Protein AF-A0A953SSU5-F1 (afdb_monomer_lite)

Secondary structure (DSSP, 8-state):
--------S----------PPPPPP-S-S----S-S---SSSS--------HHHH---S-----------SS--TT--EEEEEE---S-SS-SSTT-PPPGGGSEEEEEEE--PPPP-

pLDDT: mean 81.31, std 14.98, range [42.47, 98.0]

Foldseek 3Di:
DDDDPDPDDDDPPPPDPDDDDDDQDADDPPDDDCPDFNLPDLDDDDDDDDDCVRSVDDDDCPDDDDDDDDPDDSPRRFFDWDWDADDPDPDAPDPVRDDDCVRIDTPDTGGDDDDDDD

Radius of gyration: 23.38 Å; chains: 1; bounding box: 87×36×35 Å

Structure (mmCIF, N/CA/C/O backbone):
data_AF-A0A953SSU5-F1
#
_entry.id   AF-A0A953SSU5-F1
#
loop_
_atom_site.group_PDB
_atom_site.id
_atom_site.type_symbol
_atom_site.label_atom_id
_atom_site.label_alt_id
_atom_site.label_comp_id
_atom_site.label_asym_id
_atom_site.label_entity_id
_atom_site.label_seq_id
_atom_site.pdbx_PDB_ins_code
_atom_site.Cartn_x
_atom_site.Cartn_y
_atom_site.Cartn_z
_atom_site.occupancy
_atom_site.B_iso_or_equiv
_atom_site.auth_seq_id
_atom_site.auth_comp_id
_atom_site.auth_asym_id
_atom_site.auth_atom_id
_atom_site.pdbx_PDB_model_num
ATOM 1 N N . MET A 1 1 ? -72.044 22.494 5.579 1.00 42.47 1 MET A N 1
ATOM 2 C CA . MET A 1 1 ? -71.672 21.110 5.950 1.00 42.47 1 MET A CA 1
ATOM 3 C C . MET A 1 1 ? -70.147 21.025 5.946 1.00 42.47 1 MET A C 1
ATOM 5 O O . MET A 1 1 ? -69.555 21.207 4.893 1.00 42.47 1 MET A O 1
ATOM 9 N N . PHE A 1 2 ? -69.516 20.906 7.120 1.00 51.12 2 PHE A N 1
ATOM 10 C CA . PHE A 1 2 ? -68.053 20.785 7.294 1.00 51.12 2 PHE A CA 1
ATOM 11 C C . PHE A 1 2 ? -67.527 19.495 6.619 1.00 51.12 2 PHE A C 1
ATOM 13 O O . PHE A 1 2 ? -68.241 18.499 6.616 1.00 51.12 2 PHE A O 1
ATOM 20 N N . SER A 1 3 ? -66.300 19.438 6.074 1.00 43.47 3 SER A N 1
ATOM 21 C CA . SER A 1 3 ? -65.129 19.118 6.915 1.00 43.47 3 SER A CA 1
ATOM 22 C C . SER A 1 3 ? -63.749 19.312 6.240 1.00 43.47 3 SER A C 1
ATOM 24 O O . SER A 1 3 ? -63.448 18.694 5.224 1.00 43.47 3 SER A O 1
ATOM 26 N N . LYS A 1 4 ? -62.865 20.083 6.901 1.00 60.09 4 LYS A N 1
ATOM 27 C CA . LYS A 1 4 ? -61.395 20.125 6.729 1.00 60.09 4 LYS A CA 1
ATOM 28 C C . LYS A 1 4 ? -60.730 18.879 7.357 1.00 60.09 4 LYS A C 1
ATOM 30 O O . LYS A 1 4 ? -60.322 18.971 8.508 1.00 60.09 4 LYS A O 1
ATOM 35 N N . LYS A 1 5 ? -60.629 17.729 6.676 1.00 53.09 5 LYS A N 1
ATOM 36 C CA . LYS A 1 5 ? -59.817 16.543 7.084 1.00 53.09 5 LYS A CA 1
ATOM 37 C C . LYS A 1 5 ? -59.619 15.711 5.800 1.00 53.09 5 LYS A C 1
ATOM 39 O O . LYS A 1 5 ? -60.589 15.123 5.349 1.00 53.09 5 LYS A O 1
ATOM 44 N N . HIS A 1 6 ? -58.526 15.705 5.043 1.00 53.88 6 HIS A N 1
ATOM 45 C CA . HIS A 1 6 ? -57.184 15.265 5.403 1.00 53.88 6 HIS A CA 1
ATOM 46 C C . HIS A 1 6 ? -56.178 15.980 4.495 1.00 53.88 6 HIS A C 1
ATOM 48 O O . HIS A 1 6 ? -55.904 15.590 3.368 1.00 53.88 6 HIS A O 1
ATOM 54 N N . LEU A 1 7 ? -55.641 17.054 5.054 1.00 55.28 7 LEU A N 1
ATOM 55 C CA . LEU A 1 7 ? -54.466 17.802 4.626 1.00 55.28 7 LEU A CA 1
ATOM 56 C C . LEU A 1 7 ? -53.155 16.991 4.811 1.00 55.28 7 LEU A C 1
ATOM 58 O O . LEU A 1 7 ? -52.090 17.583 4.819 1.00 55.28 7 LEU A O 1
ATOM 62 N N . TYR A 1 8 ? -53.162 15.666 5.005 1.00 55.94 8 TYR A N 1
ATOM 63 C CA . TYR A 1 8 ? -51.945 14.931 5.390 1.00 55.94 8 TYR A CA 1
ATOM 64 C C . TYR A 1 8 ? -51.926 13.495 4.850 1.00 55.94 8 TYR A C 1
ATOM 66 O O . TYR A 1 8 ? -52.957 12.831 4.895 1.00 55.94 8 TYR A O 1
ATOM 74 N N . ILE A 1 9 ? -50.722 13.033 4.469 1.00 54.00 9 ILE A N 1
ATOM 75 C CA . ILE A 1 9 ? -50.307 11.706 3.949 1.00 54.00 9 ILE A CA 1
ATOM 76 C C . ILE A 1 9 ? -50.329 11.658 2.412 1.00 54.00 9 ILE A C 1
ATOM 78 O O . ILE A 1 9 ? -51.385 11.591 1.809 1.00 54.00 9 ILE A O 1
ATOM 82 N N . SER A 1 10 ? -49.228 11.654 1.668 1.00 49.28 10 SER A N 1
ATOM 83 C CA . SER A 1 10 ? -47.791 11.589 1.946 1.00 49.28 10 SER A CA 1
ATOM 84 C C . SER A 1 10 ? -47.167 12.042 0.619 1.00 49.28 10 SER A C 1
ATOM 86 O O . SER A 1 10 ? -47.393 11.436 -0.420 1.00 49.28 10 SER A O 1
ATOM 88 N N . LEU A 1 11 ? -46.605 13.244 0.521 1.00 52.69 11 LEU A N 1
ATOM 89 C CA . LEU A 1 11 ? -45.166 13.438 0.675 1.00 52.69 11 LEU A CA 1
ATOM 90 C C . LEU A 1 11 ? -44.353 12.184 0.303 1.00 52.69 11 LEU A C 1
ATOM 92 O O . LEU A 1 11 ? -43.618 11.647 1.126 1.00 52.69 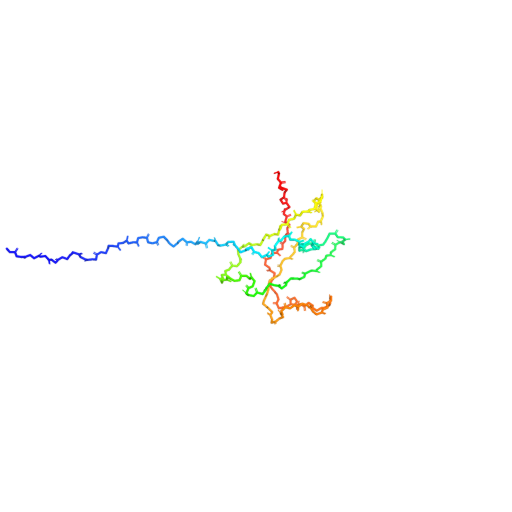11 LEU A O 1
ATOM 96 N N . LEU A 1 12 ? -44.504 11.706 -0.934 1.00 56.06 12 LEU A N 1
ATOM 97 C CA . LEU A 1 12 ? -43.576 10.752 -1.522 1.00 56.06 12 LEU A CA 1
ATOM 98 C C . LEU A 1 12 ? -42.297 11.530 -1.861 1.00 56.06 12 LEU A C 1
ATOM 100 O O . LEU A 1 12 ? -42.053 11.905 -3.006 1.00 56.06 12 LEU A O 1
ATOM 104 N N . PHE A 1 13 ? -41.508 11.846 -0.831 1.00 61.38 13 PHE A N 1
ATOM 105 C CA . PHE A 1 13 ? -40.095 12.139 -1.016 1.00 61.38 13 PHE A CA 1
ATOM 106 C C . PHE A 1 13 ? -39.489 10.869 -1.604 1.00 61.38 13 PHE A C 1
ATOM 108 O O . PHE A 1 13 ? -39.191 9.914 -0.890 1.00 61.38 13 PHE A O 1
ATOM 115 N N . LEU A 1 14 ? -39.351 10.844 -2.927 1.00 62.34 14 LEU A N 1
ATOM 116 C CA . LEU A 1 14 ? -38.492 9.894 -3.604 1.00 62.34 14 LEU A CA 1
ATOM 117 C C . LEU A 1 14 ? -37.055 10.292 -3.248 1.00 62.34 14 LEU A C 1
ATOM 119 O O . LEU A 1 14 ? -36.384 11.000 -3.993 1.00 62.34 14 LEU A O 1
ATOM 123 N N . THR A 1 15 ? -36.612 9.930 -2.043 1.00 62.69 15 THR A N 1
ATOM 124 C CA . THR A 1 15 ? -35.214 10.083 -1.653 1.00 62.69 15 THR A CA 1
ATOM 125 C C . THR A 1 15 ? -34.420 9.091 -2.480 1.00 62.69 15 THR A C 1
ATOM 127 O O . THR A 1 15 ? -34.360 7.901 -2.167 1.00 62.69 15 THR A O 1
ATOM 130 N N . THR A 1 16 ? -33.832 9.568 -3.569 1.00 67.00 16 THR A N 1
ATOM 131 C CA . THR A 1 16 ? -32.768 8.837 -4.243 1.00 67.00 16 THR A CA 1
ATOM 132 C C . THR A 1 16 ? -31.644 8.662 -3.230 1.00 67.00 16 THR A C 1
ATOM 134 O O . THR A 1 16 ? -31.083 9.653 -2.760 1.00 67.00 16 THR A O 1
ATOM 137 N N . ILE A 1 17 ? -31.338 7.420 -2.854 1.00 70.94 17 ILE A N 1
ATOM 138 C CA . ILE A 1 17 ? -30.147 7.121 -2.060 1.00 70.94 17 ILE A CA 1
ATOM 139 C C . ILE A 1 17 ? -28.958 7.395 -2.979 1.00 70.94 17 ILE A C 1
ATOM 141 O O . ILE A 1 17 ? -28.637 6.594 -3.854 1.00 70.94 17 ILE A O 1
ATOM 145 N N . THR A 1 18 ? -28.350 8.569 -2.842 1.00 68.50 18 THR A N 1
ATOM 146 C CA . THR A 1 18 ? -27.107 8.898 -3.533 1.00 68.50 18 THR A CA 1
ATOM 147 C C . THR A 1 18 ? -25.951 8.336 -2.719 1.00 68.50 18 THR A C 1
ATOM 149 O O . THR A 1 18 ? -25.751 8.740 -1.573 1.00 68.50 18 THR A O 1
ATOM 152 N N . PHE A 1 19 ? -25.172 7.426 -3.299 1.00 71.31 19 PHE A N 1
ATOM 153 C CA . PHE A 1 19 ? -23.882 7.054 -2.730 1.00 71.31 19 PHE A CA 1
ATOM 154 C C . PHE A 1 19 ? -22.903 8.199 -2.995 1.00 71.31 19 PHE A C 1
ATOM 156 O O . PHE A 1 19 ? -22.519 8.439 -4.138 1.00 71.31 19 PHE A O 1
ATOM 163 N N . ALA A 1 20 ? -22.538 8.945 -1.954 1.00 75.19 20 ALA A N 1
ATOM 164 C CA . ALA A 1 20 ? -21.467 9.925 -2.046 1.00 75.19 20 ALA A CA 1
ATOM 165 C C . ALA A 1 20 ? -20.126 9.194 -1.906 1.00 75.19 20 ALA A C 1
ATOM 167 O O . ALA A 1 20 ? -19.849 8.603 -0.863 1.00 75.19 20 ALA A O 1
ATOM 168 N N . GLN A 1 21 ? -19.301 9.218 -2.953 1.00 81.12 21 GLN A N 1
ATOM 169 C CA . GLN A 1 21 ? -17.906 8.803 -2.848 1.00 81.12 21 GLN A CA 1
ATOM 170 C C . GLN A 1 21 ? -17.117 9.943 -2.203 1.00 81.12 21 GLN A C 1
ATOM 172 O O . GLN A 1 21 ? -17.178 11.079 -2.671 1.00 81.12 21 GLN A O 1
ATOM 177 N N . THR A 1 22 ? -16.381 9.640 -1.136 1.00 88.50 22 THR A N 1
ATOM 178 C CA . THR A 1 22 ? -15.375 10.559 -0.602 1.00 88.50 22 THR A CA 1
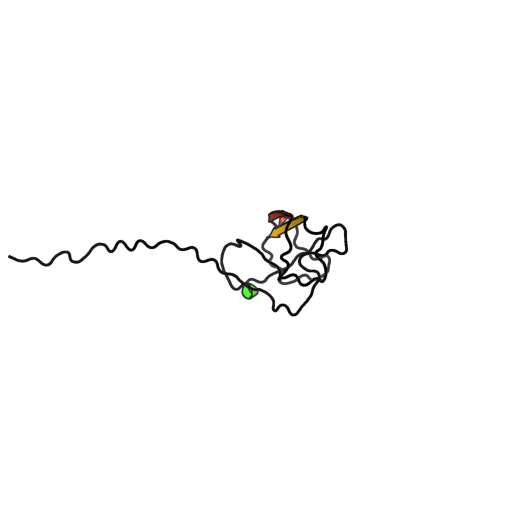ATOM 179 C C . THR A 1 22 ? -14.000 10.147 -1.107 1.00 88.50 22 THR A C 1
ATOM 181 O O . THR A 1 22 ? -13.699 8.954 -1.195 1.00 88.50 22 THR A O 1
ATOM 184 N N . THR A 1 23 ? -13.150 11.129 -1.376 1.00 91.44 23 THR A N 1
ATOM 185 C CA . THR A 1 23 ? -11.717 10.899 -1.550 1.00 91.44 23 THR A CA 1
ATOM 186 C C . THR A 1 23 ? -11.025 11.322 -0.267 1.00 91.44 23 THR A C 1
ATOM 188 O O . THR A 1 23 ? -11.150 12.470 0.157 1.00 91.44 23 THR A O 1
ATOM 191 N N . VAL A 1 24 ? -10.305 10.394 0.358 1.00 92.19 24 VAL A N 1
ATOM 192 C CA . VAL A 1 24 ? -9.433 10.690 1.497 1.00 92.19 24 VAL A CA 1
ATOM 193 C C . VAL A 1 24 ? -8.015 10.813 0.966 1.00 92.19 24 VAL A C 1
ATOM 195 O O . VAL A 1 24 ? -7.471 9.852 0.427 1.00 92.19 24 VAL A O 1
ATOM 198 N N . GLN A 1 25 ? -7.424 11.997 1.103 1.00 90.69 25 GLN A N 1
ATOM 199 C CA . GLN A 1 25 ? -6.022 12.210 0.775 1.00 90.69 25 GLN A CA 1
ATOM 200 C C . GLN A 1 25 ? -5.178 12.022 2.034 1.00 90.69 25 GLN A C 1
ATOM 202 O O . GLN A 1 25 ? -5.405 12.693 3.038 1.00 90.69 25 GLN A O 1
ATOM 207 N N . ILE A 1 26 ? -4.192 11.130 1.956 1.00 86.88 26 ILE A N 1
ATOM 208 C CA . ILE A 1 26 ? -3.246 10.867 3.040 1.00 86.88 26 ILE A CA 1
ATOM 209 C C . ILE A 1 26 ? -1.838 11.201 2.554 1.00 86.88 26 ILE A C 1
ATOM 211 O O . ILE A 1 26 ? -1.444 10.826 1.450 1.00 86.88 26 ILE A O 1
ATOM 215 N N . GLY A 1 27 ? -1.082 11.909 3.393 1.00 79.50 27 GLY A N 1
ATOM 216 C CA . GLY A 1 27 ? 0.251 12.410 3.069 1.00 79.50 27 GLY A CA 1
ATOM 217 C C . GLY A 1 27 ? 0.245 13.809 2.445 1.00 79.50 27 GLY A C 1
ATOM 218 O O . GLY A 1 27 ? -0.740 14.282 1.880 1.00 79.50 27 GLY A O 1
ATOM 219 N N . THR A 1 28 ? 1.379 14.495 2.566 1.00 71.50 28 THR A N 1
ATOM 220 C CA . THR A 1 28 ? 1.558 15.903 2.165 1.00 71.50 28 THR A CA 1
ATOM 221 C C . THR A 1 28 ? 2.388 16.070 0.887 1.00 71.50 28 THR A C 1
ATOM 223 O O . THR A 1 28 ? 2.719 17.190 0.512 1.00 71.50 28 THR A O 1
ATOM 226 N N . SER A 1 29 ? 2.715 14.971 0.194 1.00 64.00 29 SER A N 1
ATOM 227 C CA . SER A 1 29 ? 3.532 14.936 -1.039 1.00 64.00 29 SER A CA 1
ATOM 228 C C . SER A 1 29 ? 4.960 15.495 -0.912 1.00 64.00 29 SER A C 1
ATOM 230 O O . SER A 1 29 ? 5.627 15.714 -1.921 1.00 64.00 29 SER A O 1
ATOM 232 N N . THR A 1 30 ? 5.460 15.727 0.304 1.00 61.41 30 THR A N 1
ATOM 233 C CA . THR A 1 30 ? 6.813 16.264 0.535 1.00 61.41 30 THR A CA 1
ATOM 234 C C . THR A 1 30 ? 7.886 15.187 0.658 1.00 61.41 30 THR A C 1
ATOM 236 O O . THR A 1 30 ? 9.062 15.479 0.452 1.00 61.41 30 THR A O 1
ATOM 239 N N . ILE A 1 31 ? 7.501 13.946 0.965 1.00 60.94 31 ILE A N 1
ATOM 240 C CA . ILE A 1 31 ? 8.416 12.809 1.071 1.00 60.94 31 ILE A CA 1
ATOM 241 C C . ILE A 1 31 ? 8.328 12.001 -0.222 1.00 60.94 31 ILE A C 1
ATOM 243 O O . ILE A 1 31 ? 7.274 11.464 -0.559 1.00 60.94 31 ILE A O 1
ATOM 247 N N . LYS A 1 32 ? 9.446 11.936 -0.950 1.00 62.28 32 LYS A N 1
ATOM 248 C CA . LYS A 1 32 ? 9.634 11.015 -2.071 1.00 62.28 32 LYS A CA 1
ATOM 249 C C . LYS A 1 32 ? 10.279 9.759 -1.521 1.00 62.28 32 LYS A C 1
ATOM 251 O O . LYS A 1 32 ? 11.474 9.766 -1.242 1.00 62.28 32 LYS A O 1
ATOM 256 N N . ASP A 1 33 ? 9.480 8.723 -1.344 1.00 65.69 33 ASP A N 1
ATOM 257 C CA . ASP A 1 33 ? 9.970 7.415 -0.932 1.00 65.69 33 ASP A CA 1
ATOM 258 C C . ASP A 1 33 ? 9.748 6.392 -2.052 1.00 65.69 33 ASP A C 1
ATOM 260 O O . ASP A 1 33 ? 9.006 6.649 -3.003 1.00 65.69 33 ASP A O 1
ATOM 264 N N . LEU A 1 34 ? 10.381 5.228 -1.945 1.00 68.69 34 LEU A N 1
ATOM 265 C CA . LEU A 1 34 ? 10.306 4.128 -2.915 1.00 68.69 34 LEU A CA 1
ATOM 266 C C . LEU A 1 34 ? 8.979 3.345 -2.827 1.00 68.69 34 LEU A C 1
ATOM 268 O O . LEU A 1 34 ? 8.908 2.164 -3.166 1.00 68.69 34 LEU A O 1
ATOM 272 N N . TYR A 1 35 ? 7.921 4.012 -2.367 1.00 77.12 35 TYR A N 1
ATOM 273 C CA . TYR A 1 35 ? 6.600 3.454 -2.121 1.00 77.12 35 TYR A CA 1
ATOM 274 C C . TYR A 1 35 ? 5.569 4.013 -3.111 1.00 77.12 35 TYR A C 1
ATOM 276 O O . TYR A 1 35 ? 5.676 5.164 -3.533 1.00 77.12 35 TYR A O 1
ATOM 284 N N . PRO A 1 36 ? 4.534 3.234 -3.469 1.00 78.50 36 PRO A N 1
ATOM 285 C CA . PRO A 1 36 ? 4.264 1.858 -3.034 1.00 78.50 36 PRO A CA 1
ATOM 286 C C . PRO A 1 36 ? 4.976 0.784 -3.878 1.00 78.50 36 PRO A C 1
ATOM 288 O O . PRO A 1 36 ? 4.846 -0.398 -3.578 1.00 78.50 36 PRO A O 1
ATOM 291 N N . ILE A 1 37 ? 5.686 1.167 -4.946 1.00 82.31 37 ILE A N 1
ATOM 292 C CA . ILE A 1 37 ? 6.341 0.237 -5.877 1.00 82.31 37 ILE A CA 1
ATOM 293 C C . ILE A 1 37 ? 7.824 0.581 -5.966 1.00 82.31 37 ILE A C 1
ATOM 295 O O . ILE A 1 37 ? 8.187 1.675 -6.401 1.00 82.31 37 ILE A O 1
ATOM 299 N N . TYR A 1 38 ? 8.670 -0.391 -5.628 1.00 82.88 38 TYR A N 1
ATOM 300 C CA . TYR A 1 38 ? 10.108 -0.304 -5.826 1.00 82.88 38 TYR A CA 1
ATOM 301 C C . TYR A 1 38 ? 10.506 -0.995 -7.131 1.00 82.88 38 TYR A C 1
ATOM 303 O O . TYR A 1 38 ? 10.190 -2.159 -7.356 1.00 82.88 38 TYR A O 1
ATOM 311 N N . THR A 1 39 ? 11.212 -0.274 -7.999 1.00 81.06 39 THR A N 1
ATOM 312 C CA . THR A 1 39 ? 11.518 -0.721 -9.370 1.00 81.06 39 THR A CA 1
ATOM 313 C C . THR A 1 39 ? 12.983 -1.117 -9.558 1.00 81.06 39 THR A C 1
ATOM 315 O O . THR A 1 39 ? 13.421 -1.309 -10.689 1.00 81.06 39 THR A O 1
ATOM 318 N N . GLY A 1 40 ? 13.771 -1.153 -8.477 1.00 79.31 40 GLY A N 1
ATOM 319 C CA . GLY A 1 40 ? 15.202 -1.472 -8.529 1.00 79.31 40 GLY A CA 1
ATOM 320 C C . GLY A 1 40 ? 15.508 -2.968 -8.627 1.00 79.31 40 GLY A C 1
ATOM 321 O O . GLY A 1 40 ? 16.638 -3.328 -8.928 1.00 79.31 40 GLY A O 1
ATOM 322 N N . GLU A 1 41 ? 14.509 -3.822 -8.404 1.00 80.81 41 GLU A N 1
ATOM 323 C CA . GLU A 1 41 ? 14.643 -5.278 -8.325 1.00 80.81 41 GLU A CA 1
ATOM 324 C C . GLU A 1 41 ? 13.574 -5.969 -9.180 1.00 80.81 41 GLU A C 1
ATOM 326 O O . GLU A 1 41 ? 12.552 -5.374 -9.526 1.00 80.81 41 GLU A O 1
ATOM 331 N N . ASN A 1 42 ? 13.785 -7.251 -9.497 1.00 83.69 42 ASN A N 1
ATOM 332 C CA . ASN A 1 42 ? 12.820 -8.044 -10.275 1.00 83.69 42 ASN A CA 1
ATOM 333 C C . ASN A 1 42 ? 11.483 -8.231 -9.541 1.00 83.69 42 ASN A C 1
ATOM 335 O O . ASN A 1 42 ? 10.432 -8.309 -10.174 1.00 83.69 42 ASN A O 1
ATOM 339 N N . TYR A 1 43 ? 11.536 -8.322 -8.211 1.00 85.62 43 TYR A N 1
ATOM 340 C CA . TYR A 1 43 ? 10.376 -8.427 -7.335 1.00 85.62 43 TYR A CA 1
ATOM 341 C C . TYR A 1 43 ? 10.620 -7.581 -6.090 1.00 85.62 43 TYR A C 1
ATOM 343 O O . TYR A 1 43 ? 11.725 -7.564 -5.552 1.00 85.62 43 TYR A O 1
ATOM 351 N N . SER A 1 44 ? 9.573 -6.921 -5.608 1.00 88.31 44 SER A N 1
ATOM 352 C CA . SER A 1 44 ? 9.606 -6.147 -4.371 1.00 88.31 44 SER A CA 1
ATOM 353 C C . SER A 1 44 ? 8.376 -6.456 -3.534 1.00 88.31 44 SER A C 1
ATOM 355 O O . SER A 1 44 ? 7.279 -6.593 -4.078 1.00 88.31 44 SER A O 1
ATOM 357 N N . TYR A 1 45 ? 8.552 -6.503 -2.217 1.00 91.00 45 TYR A N 1
ATOM 358 C CA . TYR A 1 45 ? 7.460 -6.587 -1.259 1.00 91.00 45 TYR A CA 1
ATOM 359 C C . TYR A 1 45 ? 7.564 -5.432 -0.272 1.00 91.00 45 TYR A C 1
ATOM 361 O O . TYR A 1 45 ? 8.632 -5.172 0.276 1.00 91.00 45 TYR A O 1
ATOM 369 N N . ILE A 1 46 ? 6.458 -4.717 -0.098 1.00 90.50 46 ILE A N 1
ATOM 370 C CA . ILE A 1 46 ? 6.386 -3.470 0.656 1.00 90.50 46 ILE A CA 1
ATOM 371 C C . ILE A 1 46 ? 5.063 -3.465 1.415 1.00 90.50 46 ILE A C 1
ATOM 373 O O . ILE A 1 46 ? 4.038 -3.887 0.879 1.00 90.50 46 ILE A O 1
ATOM 377 N N . GLN A 1 47 ? 5.076 -2.949 2.644 1.00 93.62 47 GLN A N 1
ATOM 378 C CA . GLN A 1 47 ? 3.866 -2.683 3.413 1.00 93.62 47 GLN A CA 1
ATOM 379 C C . GLN A 1 47 ? 3.840 -1.238 3.907 1.00 93.62 47 GLN A C 1
ATOM 381 O O . GLN A 1 47 ? 4.876 -0.624 4.150 1.00 93.62 47 GLN A O 1
ATOM 386 N N . GLN A 1 48 ? 2.630 -0.715 4.084 1.00 92.88 48 GLN A N 1
ATOM 387 C CA . GLN A 1 48 ? 2.367 0.589 4.680 1.00 92.88 48 GLN A CA 1
ATOM 388 C C . GLN A 1 48 ? 1.267 0.427 5.730 1.00 92.88 48 GLN A C 1
ATOM 390 O O . GLN A 1 48 ? 0.312 -0.321 5.518 1.00 92.88 48 GLN A O 1
ATOM 395 N N . ILE A 1 49 ? 1.404 1.129 6.854 1.00 94.25 49 ILE A N 1
ATOM 396 C CA . ILE A 1 49 ? 0.357 1.240 7.872 1.00 94.25 49 ILE A CA 1
ATOM 397 C C . ILE A 1 49 ? -0.229 2.642 7.757 1.00 94.25 49 ILE A C 1
ATOM 399 O O . ILE A 1 49 ? 0.505 3.621 7.844 1.00 94.25 49 ILE A O 1
ATOM 403 N N . TYR A 1 50 ? -1.544 2.711 7.573 1.00 93.12 50 TYR A N 1
ATOM 404 C CA . TYR A 1 50 ? -2.320 3.940 7.685 1.00 93.12 50 TYR A CA 1
ATOM 405 C C . TYR A 1 50 ? -3.162 3.858 8.950 1.00 93.12 50 TYR A C 1
ATOM 407 O O . TYR A 1 50 ? -3.973 2.939 9.109 1.00 93.12 50 TYR A O 1
ATOM 415 N N . LEU A 1 51 ? -2.965 4.802 9.862 1.00 94.88 51 LEU A N 1
ATOM 416 C CA . LEU A 1 51 ? -3.701 4.840 11.115 1.00 94.88 51 LEU A CA 1
ATOM 417 C C . LEU A 1 51 ? -5.134 5.327 10.880 1.00 94.88 51 LEU A C 1
ATOM 419 O O . LEU A 1 51 ? -5.411 6.168 10.023 1.00 94.88 51 LEU A O 1
ATOM 423 N N . ALA A 1 52 ? -6.071 4.845 11.698 1.00 93.44 52 ALA A N 1
ATOM 424 C CA . ALA A 1 52 ? -7.477 5.232 11.585 1.00 93.44 52 ALA A CA 1
ATOM 425 C C . ALA A 1 52 ? -7.690 6.754 11.714 1.00 93.44 52 ALA A C 1
ATOM 427 O O . ALA A 1 52 ? -8.570 7.310 11.061 1.00 93.44 52 ALA A O 1
ATOM 428 N N . ASN A 1 53 ? -6.873 7.435 12.524 1.00 93.25 53 ASN A N 1
ATOM 429 C CA . ASN A 1 53 ? -6.907 8.892 12.670 1.00 93.25 53 ASN A CA 1
ATOM 430 C C . ASN A 1 53 ? -6.261 9.645 11.491 1.00 93.25 53 ASN A C 1
ATOM 432 O O . ASN A 1 53 ? -6.588 10.811 11.297 1.00 93.25 53 ASN A O 1
ATOM 436 N N . GLU A 1 54 ? -5.386 9.011 10.706 1.00 92.50 54 GLU A N 1
ATOM 437 C CA . GLU A 1 54 ? -4.848 9.581 9.462 1.00 92.50 54 GLU A CA 1
ATOM 438 C C . GLU A 1 54 ? -5.869 9.488 8.328 1.00 92.50 54 GLU A C 1
ATOM 440 O O . GLU A 1 54 ? -6.019 10.428 7.552 1.00 92.50 54 GLU A O 1
ATOM 445 N N . ILE A 1 55 ? -6.606 8.374 8.257 1.00 93.12 55 ILE A N 1
ATOM 446 C CA . ILE A 1 55 ? -7.708 8.197 7.302 1.00 93.12 55 ILE A CA 1
ATOM 447 C C . ILE A 1 55 ? -8.887 9.104 7.687 1.00 93.12 55 ILE A C 1
ATOM 449 O O . ILE A 1 55 ? -9.509 9.723 6.826 1.00 93.12 55 ILE A O 1
ATOM 453 N N . ASN A 1 56 ? -9.208 9.166 8.984 1.00 92.56 56 ASN A N 1
ATOM 454 C CA . ASN A 1 56 ? -10.295 9.962 9.561 1.00 92.56 56 ASN A CA 1
ATOM 455 C C . ASN A 1 56 ? -11.638 9.821 8.809 1.00 92.56 56 ASN A C 1
ATOM 457 O O . ASN A 1 56 ? -12.397 10.779 8.647 1.00 92.56 56 ASN A O 1
ATOM 461 N N . TYR A 1 57 ? -11.925 8.615 8.318 1.00 92.50 57 TYR A N 1
ATOM 462 C CA . TYR A 1 57 ? -13.131 8.291 7.567 1.00 92.50 57 TYR A CA 1
ATOM 463 C C . TYR A 1 57 ? -13.529 6.834 7.805 1.00 92.50 57 TYR A C 1
ATOM 465 O O . TYR A 1 57 ? -12.674 5.965 7.966 1.00 92.50 57 TYR A O 1
ATOM 473 N N . VAL A 1 58 ? -14.835 6.564 7.807 1.00 90.44 58 VAL A N 1
ATOM 474 C CA . VAL A 1 58 ? -15.397 5.218 7.964 1.00 90.44 58 VAL A CA 1
ATOM 475 C C . VAL A 1 58 ? -16.164 4.863 6.698 1.00 90.44 58 VAL A C 1
ATOM 477 O O . VAL A 1 58 ? -17.102 5.564 6.321 1.00 90.44 58 VAL A O 1
ATOM 480 N N . GLY A 1 59 ? -15.783 3.763 6.052 1.00 89.88 59 GLY A N 1
ATOM 481 C CA . GLY A 1 59 ? -16.428 3.293 4.833 1.00 89.88 59 GLY A CA 1
ATOM 482 C C . GLY A 1 59 ? -15.670 2.150 4.168 1.00 89.88 59 GLY A C 1
ATOM 483 O O . GLY A 1 59 ? -14.744 1.581 4.741 1.00 89.88 59 GLY A O 1
ATOM 484 N N . ILE A 1 60 ? -16.085 1.821 2.946 1.00 90.62 60 ILE A N 1
ATOM 485 C CA . ILE A 1 60 ? -15.455 0.795 2.110 1.00 90.62 60 ILE A CA 1
ATOM 486 C C . ILE A 1 60 ? -14.437 1.469 1.188 1.00 90.62 60 ILE A C 1
ATOM 488 O O . ILE A 1 60 ? -14.733 2.495 0.571 1.00 90.62 60 ILE A O 1
ATOM 492 N N . ILE A 1 61 ? -13.248 0.878 1.068 1.00 92.00 61 ILE A N 1
ATOM 493 C CA . ILE A 1 61 ? -12.233 1.314 0.107 1.00 92.00 61 ILE A CA 1
ATOM 494 C C . ILE A 1 61 ? -12.638 0.813 -1.280 1.00 92.00 61 ILE A C 1
ATOM 496 O O . ILE A 1 61 ? -12.597 -0.383 -1.545 1.00 92.00 61 ILE A O 1
ATOM 500 N N . GLN A 1 62 ? -13.016 1.739 -2.160 1.00 92.19 62 GLN A N 1
ATOM 501 C CA . GLN A 1 62 ? -13.398 1.424 -3.544 1.00 92.19 62 GLN A CA 1
ATOM 502 C C . GLN A 1 62 ? -12.218 1.508 -4.516 1.00 92.19 62 GLN A C 1
ATOM 504 O O . GLN A 1 62 ? -12.191 0.822 -5.533 1.00 92.19 62 GLN A O 1
ATOM 509 N N . SER A 1 63 ? -11.245 2.368 -4.222 1.00 91.50 63 SER A N 1
ATOM 510 C CA . SER A 1 63 ? -10.070 2.591 -5.058 1.00 91.50 63 SER A CA 1
ATOM 511 C C . SER A 1 63 ? -8.933 3.152 -4.221 1.00 91.50 63 SER A C 1
ATOM 513 O O . SER A 1 63 ? -9.175 3.916 -3.286 1.00 91.50 63 SER A O 1
ATOM 515 N N . ILE A 1 64 ? -7.703 2.841 -4.613 1.00 90.19 64 ILE A N 1
ATOM 516 C CA . ILE A 1 64 ? -6.491 3.448 -4.066 1.00 90.19 64 ILE A CA 1
ATOM 517 C C . ILE A 1 64 ? -5.727 4.058 -5.236 1.00 90.19 64 ILE A C 1
ATOM 519 O O . ILE A 1 64 ? -5.610 3.441 -6.294 1.00 90.19 64 ILE A O 1
ATOM 523 N N . GLN A 1 65 ? -5.218 5.270 -5.047 1.00 88.50 65 GLN A N 1
ATOM 524 C CA . GLN A 1 65 ? -4.373 5.949 -6.016 1.00 88.50 65 GLN A CA 1
ATOM 525 C C . GLN A 1 65 ? -3.137 6.479 -5.304 1.00 88.50 65 GLN A C 1
ATOM 527 O O . GLN A 1 65 ? -3.227 7.023 -4.205 1.00 88.50 65 GLN A O 1
ATOM 532 N N . PHE A 1 66 ? -1.995 6.342 -5.965 1.00 84.44 66 PHE A N 1
ATOM 533 C CA . PHE A 1 66 ? -0.740 6.918 -5.521 1.00 84.44 66 PHE A CA 1
ATOM 534 C C . PHE A 1 66 ? -0.261 7.927 -6.547 1.00 84.44 66 PHE A C 1
ATOM 536 O O . PHE A 1 66 ? -0.381 7.712 -7.755 1.00 84.44 66 PHE A O 1
ATOM 543 N N . TYR A 1 67 ? 0.288 9.026 -6.048 1.00 81.81 67 TYR A N 1
ATOM 544 C CA . TYR A 1 67 ? 0.905 10.032 -6.890 1.00 81.81 67 TYR A CA 1
ATOM 545 C C . TYR A 1 67 ? 2.320 9.590 -7.271 1.00 81.81 67 TYR A C 1
ATOM 547 O O . TYR A 1 67 ? 3.116 9.220 -6.407 1.00 81.81 67 TYR A O 1
ATOM 555 N N . PHE A 1 68 ? 2.638 9.631 -8.563 1.00 77.56 68 PHE A N 1
ATOM 556 C CA . PHE A 1 68 ? 3.926 9.203 -9.101 1.00 77.56 68 PHE A CA 1
ATOM 557 C C . PHE A 1 68 ? 4.650 10.385 -9.751 1.00 77.56 68 PHE A C 1
ATOM 559 O O . PHE A 1 68 ? 4.115 11.026 -10.648 1.00 77.56 68 PHE A O 1
ATOM 566 N N . THR A 1 69 ? 5.887 10.658 -9.317 1.00 74.81 69 THR A N 1
ATOM 567 C CA . THR A 1 69 ? 6.759 11.699 -9.902 1.00 74.81 69 THR A CA 1
ATOM 568 C C . THR A 1 69 ? 8.139 11.142 -10.231 1.00 74.81 69 THR A C 1
ATOM 570 O O . THR A 1 69 ? 9.149 11.514 -9.631 1.00 74.81 69 THR A O 1
ATOM 573 N N . GLY A 1 70 ? 8.184 10.207 -11.177 1.00 69.19 70 GLY A N 1
ATOM 574 C CA . GLY A 1 70 ? 9.432 9.687 -11.732 1.00 69.19 70 GLY A CA 1
ATOM 575 C C . GLY A 1 70 ? 9.745 10.296 -13.102 1.00 69.19 70 GLY A C 1
ATOM 576 O O . GLY A 1 70 ? 8.820 10.572 -13.863 1.00 69.19 70 GLY A O 1
ATOM 577 N N . PRO A 1 71 ? 11.031 10.476 -13.458 1.00 62.81 71 PRO A N 1
ATOM 578 C CA . PRO A 1 71 ? 11.417 10.943 -14.793 1.00 62.81 71 PRO A CA 1
ATOM 579 C C . PRO A 1 71 ? 11.109 9.921 -15.901 1.00 62.81 71 PRO A C 1
ATOM 581 O O . PRO A 1 71 ? 11.071 10.288 -17.071 1.00 62.81 71 PRO A O 1
ATOM 584 N N . TYR A 1 72 ? 10.889 8.650 -15.545 1.00 66.38 72 TYR A N 1
ATOM 585 C CA . TYR A 1 72 ? 10.594 7.560 -16.473 1.00 66.38 72 TYR A CA 1
ATOM 586 C C . TYR A 1 72 ? 9.501 6.661 -15.907 1.00 66.38 72 TYR A C 1
ATOM 588 O O . TYR A 1 72 ? 9.483 6.389 -14.706 1.00 66.38 72 TYR A O 1
ATOM 596 N N . LEU A 1 73 ? 8.621 6.169 -16.780 1.00 70.19 73 LEU A N 1
ATOM 597 C CA . LEU A 1 73 ? 7.653 5.147 -16.405 1.00 70.19 73 LEU A CA 1
ATOM 598 C C . LEU A 1 73 ? 8.364 3.808 -16.152 1.00 70.19 73 LEU A C 1
ATOM 600 O O . LEU A 1 73 ? 9.210 3.407 -16.958 1.00 70.19 73 LEU A O 1
ATOM 604 N N . PRO A 1 74 ? 8.019 3.080 -15.077 1.00 70.81 74 PRO A N 1
ATOM 605 C CA . PRO A 1 74 ? 8.526 1.734 -14.856 1.00 70.81 7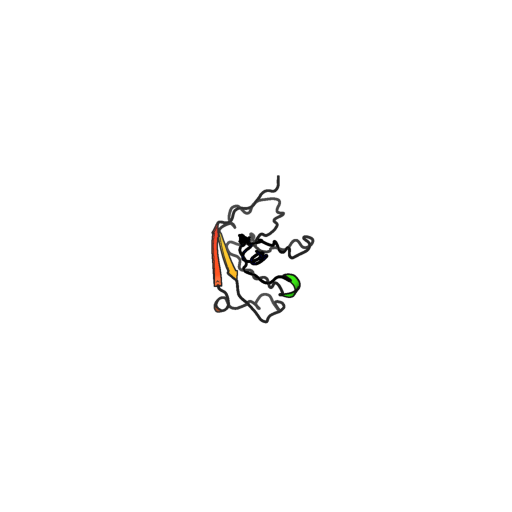4 PRO A CA 1
ATOM 606 C C . PRO A 1 74 ? 7.927 0.772 -15.889 1.00 70.81 74 PRO A C 1
ATOM 608 O O . PRO A 1 74 ? 6.850 0.214 -15.692 1.00 70.81 74 PRO A O 1
ATOM 611 N N . ASN A 1 75 ? 8.615 0.562 -17.012 1.00 66.62 75 ASN A N 1
ATOM 612 C CA . ASN A 1 75 ? 8.094 -0.265 -18.110 1.00 66.62 75 ASN A CA 1
ATOM 613 C C . ASN A 1 75 ? 7.830 -1.735 -17.721 1.00 66.62 75 ASN A C 1
ATOM 615 O O . ASN A 1 75 ? 7.093 -2.411 -18.431 1.00 66.62 75 ASN A O 1
ATOM 619 N N . ASN A 1 76 ? 8.386 -2.218 -16.601 1.00 73.94 76 ASN A N 1
ATOM 620 C CA . ASN A 1 76 ? 8.299 -3.620 -16.170 1.00 73.94 76 ASN A CA 1
ATOM 621 C C . ASN A 1 76 ? 7.792 -3.817 -14.725 1.00 73.94 76 ASN A C 1
ATOM 623 O O . ASN A 1 76 ? 7.831 -4.937 -14.226 1.00 73.94 76 ASN A O 1
ATOM 627 N N . SER A 1 77 ? 7.321 -2.767 -14.041 1.00 80.12 77 SER A N 1
ATOM 628 C CA . SER A 1 77 ? 6.842 -2.860 -12.642 1.00 80.12 77 SER A CA 1
ATOM 629 C C . SER A 1 77 ? 5.338 -2.620 -12.524 1.00 80.12 77 SER A C 1
ATOM 631 O O . SER A 1 77 ? 4.845 -2.082 -11.536 1.00 80.12 77 SER A O 1
ATOM 633 N N . ASN A 1 78 ? 4.604 -3.003 -13.564 1.00 86.06 78 ASN A N 1
ATOM 634 C CA . ASN A 1 78 ? 3.173 -2.777 -13.686 1.00 86.06 78 ASN A CA 1
ATOM 635 C C . ASN A 1 78 ? 2.326 -3.939 -13.157 1.00 86.06 78 ASN A C 1
ATOM 637 O O . ASN A 1 78 ? 1.179 -3.705 -12.803 1.00 86.06 78 ASN A O 1
ATOM 641 N N . ASN A 1 79 ? 2.843 -5.169 -13.090 1.00 90.81 79 ASN A N 1
ATOM 642 C CA . ASN A 1 79 ? 2.102 -6.288 -12.512 1.00 90.81 79 ASN A CA 1
ATOM 643 C C . ASN A 1 79 ? 2.267 -6.310 -10.990 1.00 90.81 79 ASN A C 1
ATOM 645 O O . ASN A 1 79 ? 3.372 -6.531 -10.493 1.00 90.81 79 ASN A O 1
ATOM 649 N N . ILE A 1 80 ? 1.178 -6.090 -10.258 1.00 91.44 80 ILE A N 1
ATOM 650 C CA . ILE A 1 80 ? 1.197 -5.982 -8.801 1.00 91.44 80 ILE A CA 1
ATOM 651 C C . ILE A 1 80 ? 0.108 -6.838 -8.163 1.00 91.44 80 ILE A C 1
ATOM 653 O O . ILE A 1 80 ? -0.945 -7.109 -8.746 1.00 91.44 80 ILE A O 1
ATOM 657 N N . LYS A 1 81 ? 0.354 -7.199 -6.907 1.00 95.19 81 LYS A N 1
ATOM 658 C CA . LYS A 1 81 ? -0.662 -7.712 -5.997 1.00 95.19 81 LYS A CA 1
ATOM 659 C C . LYS A 1 81 ? -0.824 -6.737 -4.846 1.00 95.19 81 LYS A C 1
ATOM 661 O O . LYS A 1 81 ? 0.175 -6.295 -4.282 1.00 95.19 81 LYS A O 1
ATOM 666 N N . VA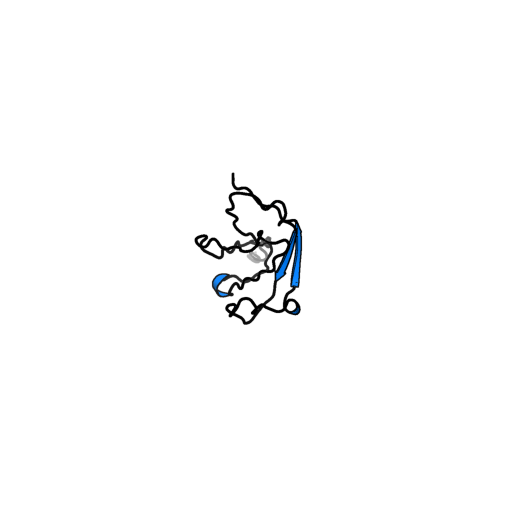L A 1 82 ? -2.063 -6.419 -4.497 1.00 95.12 82 VAL A N 1
ATOM 667 C CA . VAL A 1 82 ? -2.383 -5.569 -3.347 1.00 95.12 82 VAL A CA 1
ATOM 668 C C . VAL A 1 82 ? -3.113 -6.413 -2.323 1.00 95.12 82 VAL A C 1
ATOM 670 O O . VAL A 1 82 ? -4.110 -7.064 -2.642 1.00 95.12 82 VAL A O 1
ATOM 673 N N . TYR A 1 83 ? -2.618 -6.362 -1.093 1.00 97.19 83 TYR A N 1
ATOM 674 C CA . TYR A 1 83 ? -3.226 -7.006 0.056 1.00 97.19 83 TYR A CA 1
ATOM 675 C C . TYR A 1 83 ? -3.633 -5.945 1.076 1.00 97.19 83 TYR A C 1
ATOM 677 O O . TYR A 1 83 ? -2.882 -4.999 1.312 1.00 97.19 83 TYR A O 1
ATOM 685 N N . ILE A 1 84 ? -4.814 -6.095 1.672 1.00 96.69 84 ILE A N 1
ATOM 686 C CA . ILE A 1 84 ? -5.324 -5.195 2.713 1.00 96.69 84 ILE A CA 1
ATOM 687 C C . ILE A 1 84 ? -5.772 -6.030 3.911 1.00 96.69 84 ILE A C 1
ATOM 689 O O . ILE A 1 84 ? -6.395 -7.078 3.750 1.00 96.69 84 ILE A O 1
ATOM 693 N N . GLY A 1 85 ? -5.470 -5.548 5.112 1.00 96.31 85 GLY A N 1
ATOM 694 C CA . GLY A 1 85 ? -5.911 -6.134 6.372 1.00 96.31 85 GLY A CA 1
ATOM 695 C C . GLY A 1 85 ? -5.820 -5.120 7.508 1.00 96.31 85 GLY A C 1
ATOM 696 O O . GLY A 1 85 ? -5.290 -4.020 7.339 1.00 96.31 85 GLY A O 1
ATOM 697 N N . HIS A 1 86 ? -6.358 -5.488 8.667 1.00 95.50 86 HIS A N 1
ATOM 698 C CA . HIS A 1 86 ? -6.229 -4.697 9.886 1.00 95.50 86 HIS A CA 1
ATOM 699 C C . HIS A 1 86 ? -5.054 -5.202 10.720 1.00 95.50 86 HIS A C 1
ATOM 701 O O . HIS A 1 86 ? -4.780 -6.396 10.771 1.00 95.50 86 HIS A O 1
ATOM 707 N N . THR A 1 87 ? -4.389 -4.293 11.425 1.00 96.94 87 THR A N 1
ATOM 708 C CA . THR A 1 87 ? -3.331 -4.627 12.379 1.00 96.94 87 THR A CA 1
ATOM 709 C C . THR A 1 87 ? -3.452 -3.744 13.615 1.00 96.94 87 THR A C 1
ATOM 711 O O . THR A 1 87 ? -3.983 -2.636 13.545 1.00 96.94 87 THR A O 1
ATOM 714 N N . SER A 1 88 ? -2.963 -4.230 14.755 1.00 96.44 88 SER A N 1
ATOM 715 C CA . SER A 1 88 ? -2.793 -3.424 15.969 1.00 96.44 88 SER A CA 1
ATOM 716 C C . SER A 1 88 ? -1.465 -2.657 15.994 1.00 96.44 88 SER A C 1
ATOM 718 O O . SER A 1 88 ? -1.203 -1.925 16.948 1.00 96.44 88 SER A O 1
ATOM 720 N N . LYS A 1 89 ? -0.594 -2.854 14.995 1.00 97.00 89 LYS A N 1
ATOM 721 C CA . LYS A 1 89 ? 0.664 -2.114 14.856 1.00 97.00 89 LYS A CA 1
ATOM 722 C C . LYS A 1 89 ? 0.384 -0.666 14.458 1.00 97.00 89 LYS A C 1
ATOM 724 O O . LYS A 1 89 ? -0.408 -0.412 13.559 1.00 97.00 89 LYS A O 1
ATOM 729 N N . ASN A 1 90 ? 1.104 0.268 15.079 1.00 96.06 90 ASN A N 1
ATOM 730 C CA . ASN A 1 90 ? 1.090 1.678 14.675 1.00 96.06 90 ASN A CA 1
ATOM 731 C C . ASN A 1 90 ? 2.240 2.032 13.716 1.00 96.06 90 ASN A C 1
ATOM 733 O O . ASN A 1 90 ? 2.186 3.043 13.027 1.00 96.06 90 ASN A O 1
ATOM 737 N N . SER A 1 91 ? 3.296 1.218 13.694 1.00 94.62 91 SER A N 1
ATOM 738 C CA . SER A 1 91 ? 4.470 1.376 12.838 1.00 94.62 91 SER A CA 1
ATO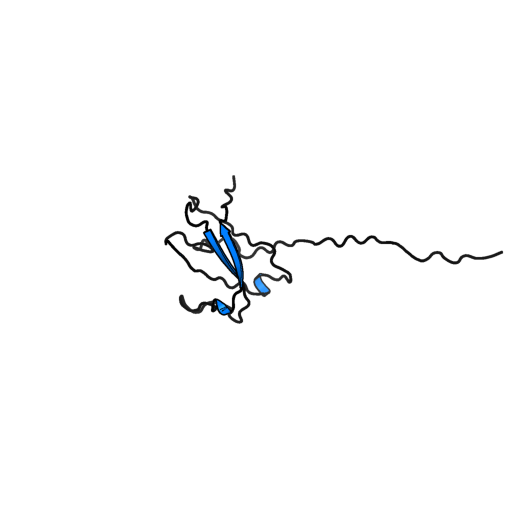M 739 C C . SER A 1 91 ? 5.209 0.043 12.726 1.00 94.62 91 SER A C 1
ATOM 741 O O . SER A 1 91 ? 4.963 -0.873 13.515 1.00 94.62 91 SER A O 1
ATOM 743 N N . PHE A 1 92 ? 6.142 -0.044 11.781 1.00 94.44 92 PHE A N 1
ATOM 744 C CA . PHE A 1 92 ? 7.106 -1.138 11.704 1.00 94.44 92 PHE A CA 1
ATOM 745 C C . PHE A 1 92 ? 8.344 -0.815 12.538 1.00 94.44 92 PHE A C 1
ATOM 747 O O . PHE A 1 92 ? 8.833 0.315 12.531 1.00 94.44 92 PHE A O 1
ATOM 754 N N . SER A 1 93 ? 8.838 -1.803 13.274 1.00 95.44 93 SER A N 1
ATOM 755 C CA . SER A 1 93 ? 9.974 -1.660 14.192 1.00 95.44 93 SER A CA 1
ATOM 756 C C . SER A 1 93 ? 11.316 -1.957 13.517 1.00 95.44 93 SER A C 1
ATOM 758 O O . SER A 1 93 ? 12.366 -1.570 14.028 1.00 95.44 93 SER A O 1
ATOM 760 N N . SER A 1 94 ? 11.294 -2.665 12.384 1.00 92.94 94 SER A N 1
ATOM 761 C CA . SER A 1 94 ? 12.465 -3.027 11.583 1.00 92.94 94 SER A CA 1
ATOM 762 C C . SER A 1 94 ? 12.058 -3.403 10.152 1.00 92.94 94 SER A C 1
ATOM 764 O O . SER A 1 94 ? 10.873 -3.478 9.832 1.00 92.94 94 SER A O 1
ATOM 766 N N . ASN A 1 95 ? 13.051 -3.699 9.309 1.00 88.44 95 ASN A N 1
ATOM 767 C CA . ASN A 1 95 ? 12.841 -4.158 7.933 1.00 88.44 95 ASN A CA 1
ATOM 768 C C . ASN A 1 95 ? 12.268 -5.581 7.826 1.00 88.44 95 ASN A C 1
ATOM 770 O O . ASN A 1 95 ? 11.883 -5.974 6.733 1.00 88.44 95 ASN A O 1
ATOM 774 N N . ASP A 1 96 ? 12.207 -6.331 8.929 1.00 91.19 96 ASP A N 1
ATOM 775 C CA . ASP A 1 96 ? 11.639 -7.686 8.978 1.00 91.19 96 ASP A CA 1
ATOM 776 C C . ASP A 1 96 ? 10.290 -7.717 9.721 1.00 91.19 96 ASP A C 1
ATOM 778 O O . ASP A 1 96 ? 9.659 -8.765 9.844 1.00 91.19 96 ASP A O 1
ATOM 782 N N . ASP A 1 97 ? 9.827 -6.570 10.230 1.00 95.06 97 ASP A N 1
ATOM 783 C CA . ASP A 1 97 ? 8.649 -6.462 11.093 1.00 95.06 97 ASP A CA 1
ATOM 784 C C . ASP A 1 97 ? 7.333 -6.375 10.301 1.00 95.06 97 ASP A C 1
ATOM 786 O O . ASP A 1 97 ? 6.466 -5.553 10.596 1.00 95.06 97 ASP A O 1
ATOM 790 N N . PHE A 1 98 ? 7.140 -7.218 9.293 1.00 95.25 98 PHE A N 1
ATOM 791 C CA . PHE A 1 98 ? 5.921 -7.203 8.482 1.00 95.25 98 PHE A CA 1
ATOM 792 C C . PHE A 1 98 ? 4.688 -7.717 9.251 1.00 95.25 98 PHE A C 1
ATOM 794 O O . PHE A 1 98 ? 4.784 -8.405 10.271 1.00 95.25 98 PHE A O 1
ATOM 801 N N . VAL A 1 99 ? 3.496 -7.354 8.779 1.00 97.38 99 VAL A N 1
ATOM 802 C CA . VAL A 1 99 ? 2.255 -8.080 9.093 1.00 97.38 99 VAL A CA 1
ATOM 803 C C . VAL A 1 99 ? 2.244 -9.368 8.271 1.00 97.38 99 VAL A C 1
ATOM 805 O O . VAL A 1 99 ? 2.572 -9.328 7.080 1.00 97.38 99 VAL A O 1
ATOM 808 N N . ASP A 1 100 ? 1.889 -10.491 8.898 1.00 96.38 100 ASP A N 1
ATOM 809 C CA . ASP A 1 100 ? 1.819 -11.790 8.228 1.00 96.38 100 ASP A CA 1
ATOM 810 C C . ASP A 1 100 ? 0.805 -11.731 7.079 1.00 96.38 100 ASP A C 1
ATOM 812 O O . ASP A 1 100 ? -0.274 -11.154 7.205 1.00 96.38 100 ASP A O 1
ATOM 816 N N . ILE A 1 101 ? 1.146 -12.328 5.938 1.00 95.69 101 ILE A N 1
ATOM 817 C CA . ILE A 1 101 ? 0.269 -12.343 4.767 1.00 95.69 101 ILE A CA 1
ATOM 818 C C . ILE A 1 101 ? -1.061 -13.057 5.041 1.00 95.69 101 ILE A C 1
ATOM 820 O O . ILE A 1 101 ? -2.058 -12.730 4.403 1.00 95.69 101 ILE A O 1
ATOM 824 N N . ASN A 1 102 ? -1.099 -13.987 6.000 1.00 96.62 102 ASN A N 1
ATOM 825 C CA . ASN A 1 102 ? -2.322 -14.675 6.417 1.00 96.62 102 ASN A CA 1
ATOM 826 C C . ASN A 1 102 ? -3.311 -13.748 7.148 1.00 96.62 102 ASN A C 1
ATOM 828 O O . ASN A 1 102 ? -4.502 -14.052 7.192 1.00 96.62 102 ASN A O 1
ATOM 832 N N . ASP A 1 103 ? -2.837 -12.613 7.674 1.00 97.69 103 ASP A N 1
ATOM 833 C CA . ASP A 1 103 ? -3.678 -11.572 8.277 1.00 97.69 103 ASP A CA 1
ATOM 834 C C . ASP A 1 103 ? -4.176 -10.550 7.235 1.00 97.69 103 ASP A C 1
ATOM 836 O O . ASP A 1 103 ? -4.871 -9.584 7.568 1.00 97.69 103 ASP A O 1
ATOM 840 N N . LEU A 1 104 ? -3.824 -10.741 5.958 1.00 98.00 104 LEU A N 1
ATOM 841 C CA . LEU A 1 104 ? -4.175 -9.856 4.856 1.00 98.00 104 LEU A CA 1
ATOM 842 C C . LEU A 1 104 ? -5.033 -10.576 3.810 1.00 98.00 104 LEU A C 1
ATOM 844 O O . LEU A 1 104 ? -4.971 -11.787 3.623 1.00 98.00 104 LEU A O 1
ATOM 848 N N . THR A 1 105 ? -5.826 -9.805 3.071 1.00 97.81 105 THR A N 1
ATOM 849 C CA . THR A 1 105 ? -6.657 -10.299 1.965 1.00 97.81 105 THR A CA 1
ATOM 850 C C . THR A 1 105 ? -6.155 -9.735 0.641 1.00 97.81 105 THR A C 1
ATOM 852 O O . THR A 1 105 ? -5.994 -8.522 0.531 1.00 97.81 105 THR A O 1
ATOM 855 N N . GLU A 1 106 ? -5.934 -10.586 -0.370 1.00 97.50 106 GLU A N 1
ATOM 856 C CA . GLU A 1 106 ? -5.646 -10.142 -1.746 1.00 97.50 106 GLU A CA 1
ATOM 857 C C . GLU A 1 106 ? -6.885 -9.422 -2.303 1.00 97.50 106 GLU A C 1
ATOM 859 O O . GLU 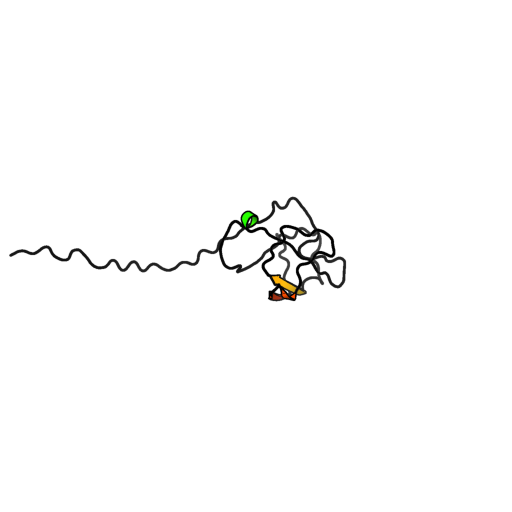A 1 106 ? -7.935 -10.035 -2.489 1.00 97.50 106 GLU A O 1
ATOM 864 N N . VAL A 1 107 ? -6.777 -8.115 -2.550 1.00 96.50 107 VAL A N 1
ATOM 865 C CA . VAL A 1 107 ? -7.873 -7.282 -3.086 1.00 96.50 107 VAL A CA 1
ATOM 866 C C . VAL A 1 107 ? -7.656 -6.890 -4.546 1.00 96.50 107 VAL A C 1
ATOM 868 O O . VAL A 1 107 ? -8.583 -6.436 -5.214 1.00 96.50 107 VAL A O 1
ATOM 871 N N . TYR A 1 108 ? -6.432 -7.050 -5.050 1.00 95.69 108 TYR A N 1
ATOM 872 C CA . TYR A 1 108 ? -6.079 -6.781 -6.438 1.00 95.69 108 TYR A CA 1
ATOM 873 C C . TYR A 1 108 ? -4.898 -7.650 -6.862 1.00 95.69 108 TYR A C 1
ATOM 875 O O . TYR A 1 108 ? -3.950 -7.831 -6.099 1.00 95.69 108 TYR A O 1
ATOM 883 N N . ASN A 1 109 ? -4.937 -8.146 -8.095 1.00 95.94 109 ASN A N 1
ATOM 884 C CA . ASN A 1 109 ? -3.881 -8.948 -8.697 1.00 95.94 109 ASN A CA 1
ATOM 885 C C . ASN A 1 109 ? -3.947 -8.773 -10.213 1.00 95.94 109 ASN A C 1
ATOM 887 O O . ASN A 1 109 ? -4.845 -9.301 -10.874 1.00 95.94 109 ASN A O 1
ATOM 891 N N . GLY A 1 110 ? -3.050 -7.954 -10.750 1.00 93.56 110 GLY A N 1
ATOM 892 C CA . GLY A 1 110 ? -3.080 -7.590 -12.157 1.00 93.56 110 GLY A CA 1
ATOM 893 C C . GLY A 1 110 ? -2.137 -6.450 -12.507 1.00 93.56 110 GLY A C 1
ATOM 894 O O . GLY A 1 110 ? -1.299 -6.026 -11.714 1.00 93.56 110 GLY A O 1
ATOM 895 N N . SER A 1 111 ? -2.277 -5.960 -13.737 1.00 91.06 111 SER A N 1
ATOM 896 C CA . SER A 1 111 ? -1.441 -4.888 -14.270 1.00 91.06 111 SER A CA 1
ATOM 897 C C . SER A 1 111 ? -2.061 -3.507 -14.065 1.00 91.06 111 SER A C 1
ATOM 899 O O . SER A 1 111 ? -3.197 -3.271 -14.476 1.00 91.06 111 SER A O 1
ATOM 901 N N . ILE A 1 112 ? -1.288 -2.579 -13.504 1.00 87.75 112 ILE A N 1
ATOM 902 C CA . ILE A 1 112 ? -1.642 -1.163 -13.387 1.00 87.75 112 ILE A CA 1
ATOM 903 C C . ILE A 1 112 ? -1.115 -0.343 -14.567 1.00 87.75 112 ILE A C 1
ATOM 905 O O . ILE A 1 112 ? -0.173 -0.724 -15.263 1.00 87.75 112 ILE A O 1
ATOM 909 N N . THR A 1 113 ? -1.711 0.829 -14.765 1.00 83.88 113 THR A N 1
ATOM 910 C CA . THR A 1 113 ? -1.247 1.842 -15.715 1.00 83.88 113 THR A CA 1
ATOM 911 C C . THR A 1 113 ? -0.748 3.065 -14.963 1.00 83.88 113 THR A C 1
ATOM 913 O O . THR A 1 113 ? -1.426 3.552 -14.059 1.00 83.88 113 THR A O 1
ATOM 916 N N . TYR A 1 114 ? 0.397 3.602 -15.370 1.00 79.75 114 TYR A N 1
ATOM 917 C CA . TYR A 1 114 ? 0.891 4.871 -14.849 1.00 79.75 114 TYR A CA 1
ATOM 918 C C . TYR A 1 114 ? 0.230 6.023 -15.602 1.00 79.75 114 TYR A C 1
ATOM 920 O O . TYR A 1 114 ? 0.303 6.085 -16.830 1.00 79.75 114 TYR A O 1
ATOM 928 N N . ALA A 1 115 ? -0.417 6.931 -14.875 1.00 72.88 115 ALA A N 1
ATOM 929 C CA . ALA A 1 115 ? -0.884 8.181 -15.454 1.00 72.88 115 ALA A CA 1
ATOM 930 C C . ALA A 1 115 ? 0.319 9.114 -15.654 1.00 72.88 115 ALA A C 1
ATOM 932 O O . ALA A 1 115 ? 1.092 9.335 -14.722 1.00 72.88 115 ALA A O 1
ATOM 933 N N . ILE A 1 116 ? 0.482 9.634 -16.870 1.00 65.00 116 ILE A N 1
ATOM 934 C CA . ILE A 1 116 ? 1.373 10.764 -17.134 1.00 65.00 116 ILE A CA 1
ATOM 935 C C . ILE A 1 116 ? 0.507 12.008 -16.974 1.00 65.00 116 ILE A C 1
ATOM 937 O O . ILE A 1 116 ? -0.455 12.164 -17.725 1.00 65.00 116 ILE A O 1
ATOM 941 N N . ASP A 1 117 ? 0.817 12.856 -15.998 1.00 61.19 117 ASP A N 1
ATOM 942 C CA . ASP A 1 117 ? 0.192 14.175 -15.924 1.00 61.19 117 ASP A CA 1
ATOM 943 C C . ASP A 1 117 ? 0.812 15.045 -17.029 1.00 61.19 117 ASP A C 1
ATOM 945 O O . ASP A 1 117 ? 2.040 15.151 -17.121 1.00 61.19 117 ASP A O 1
ATOM 949 N N . SER A 1 118 ? -0.033 15.554 -17.929 1.00 53.84 118 SER A N 1
ATOM 950 C CA . SER A 1 118 ? 0.347 16.345 -19.110 1.00 53.84 118 SER A CA 1
ATOM 951 C C . SER A 1 118 ? 0.569 17.813 -18.786 1.00 53.84 118 SER A C 1
ATOM 953 O O . SER A 1 118 ? -0.334 18.375 -18.125 1.00 53.84 118 SER A O 1
#

Sequence (118 aa):
MFSKKHLYISLLFLTTITFAQTTVQIGTSTIKDLYPIYTGENYSYIQQIYLANEINYVGIIQSIQFYFTGPYLPNNSNNIKVYIGHTSKNSFSSNDDFVDINDLTEVYNGSITYAIDS